Protein AF-R6XDK5-F1 (afdb_monomer_lite)

Secondary structure (DSSP, 8-state):
-HHHHHHHHHHHHHHHHHTTS--HHHHHHHHHHHHHHHHHHHHHHHH-HHHHHHHHHHHHHHHHHHHHHHHHHHHHHHHHHHHHHHHTT--

pLDDT: mean 83.57, std 12.33, range [46.78, 96.88]

Sequence (91 aa):
MFTVILFLFAGIAAGRLLRNRDCGWVSKLTTILIWSLLFLLGVEVGGNRTIISSLPSLGLDALLIAVLSLAGSCLFAWLLWRHLKSEKRRT

Radius of gyration: 21.22 Å; chains: 1; bounding box: 52×39×47 Å

Structure (mmCIF, N/CA/C/O backbone):
data_AF-R6XDK5-F1
#
_entry.id   AF-R6XDK5-F1
#
loop_
_atom_site.group_PDB
_atom_site.id
_atom_site.type_symbol
_atom_site.label_atom_id
_atom_site.label_alt_id
_atom_site.label_comp_id
_atom_site.label_asym_id
_atom_site.label_entity_id
_atom_site.label_seq_id
_atom_site.pdbx_PDB_ins_code
_atom_site.Cartn_x
_atom_site.Cartn_y
_atom_site.Cartn_z
_atom_site.occupancy
_atom_site.B_iso_or_equiv
_atom_site.auth_seq_id
_atom_site.auth_comp_id
_atom_site.auth_asym_id
_atom_site.auth_atom_id
_atom_site.pdbx_PDB_model_num
ATOM 1 N N . MET A 1 1 ? -5.461 -22.049 -1.151 1.00 78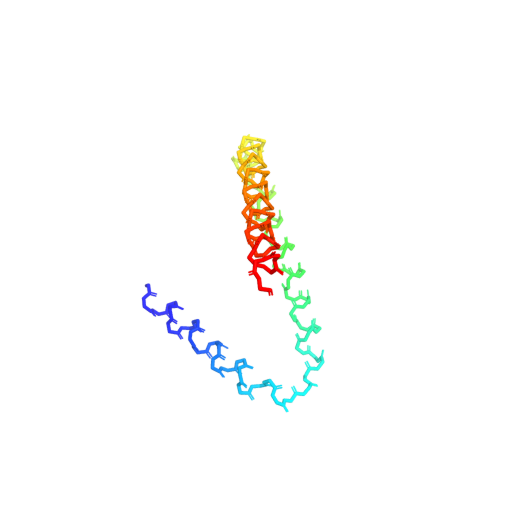.50 1 MET A N 1
ATOM 2 C CA . MET A 1 1 ? -6.540 -21.091 -0.807 1.00 78.50 1 MET A CA 1
ATOM 3 C C . MET A 1 1 ? -6.801 -21.047 0.696 1.00 78.50 1 MET A C 1
ATOM 5 O O . MET A 1 1 ? -6.541 -20.015 1.298 1.00 78.50 1 MET A O 1
ATOM 9 N N . PHE A 1 2 ? -7.193 -22.157 1.334 1.00 89.38 2 PHE A N 1
ATOM 10 C CA . PHE A 1 2 ? -7.406 -22.211 2.793 1.00 89.38 2 PHE A CA 1
ATOM 11 C C . PHE A 1 2 ? -6.191 -21.807 3.637 1.00 89.38 2 PHE A C 1
ATOM 13 O O . PHE A 1 2 ? -6.354 -21.130 4.644 1.00 89.38 2 PHE A O 1
ATOM 20 N N . THR A 1 3 ? -4.974 -22.140 3.206 1.00 91.44 3 THR A N 1
ATOM 21 C CA . THR A 1 3 ? -3.743 -21.750 3.911 1.00 91.44 3 THR A CA 1
ATOM 22 C C . THR A 1 3 ? -3.597 -20.232 4.013 1.00 91.44 3 THR A C 1
ATOM 24 O O . THR A 1 3 ? -3.275 -19.719 5.074 1.00 91.44 3 THR A O 1
ATOM 27 N N . VAL A 1 4 ? -3.913 -19.498 2.941 1.00 91.44 4 VAL A N 1
ATOM 28 C CA . VAL A 1 4 ? -3.858 -18.026 2.926 1.00 91.44 4 VAL A CA 1
ATOM 29 C C . VAL A 1 4 ? -4.895 -17.444 3.886 1.00 91.44 4 VAL A C 1
ATOM 31 O O . VAL A 1 4 ? -4.595 -16.524 4.640 1.00 91.44 4 VAL A O 1
ATOM 34 N N . ILE A 1 5 ? -6.094 -18.033 3.915 1.00 93.62 5 ILE A N 1
ATOM 35 C CA . ILE A 1 5 ? -7.164 -17.643 4.840 1.00 93.62 5 ILE A CA 1
ATOM 36 C C . ILE A 1 5 ? -6.736 -17.891 6.295 1.00 93.62 5 ILE A C 1
ATOM 38 O O . ILE A 1 5 ? -6.890 -17.006 7.133 1.00 93.62 5 ILE A O 1
ATOM 42 N N . LEU A 1 6 ? -6.140 -19.048 6.599 1.00 93.75 6 LEU A N 1
ATOM 43 C CA . LEU A 1 6 ? -5.608 -19.361 7.930 1.00 93.75 6 LEU A CA 1
ATOM 44 C C . LEU A 1 6 ? -4.514 -18.377 8.359 1.00 93.75 6 LEU A C 1
ATOM 46 O O . LEU A 1 6 ? -4.541 -17.903 9.491 1.00 93.75 6 LEU A O 1
ATOM 50 N N . PHE A 1 7 ? -3.598 -18.017 7.457 1.00 91.81 7 PHE A N 1
ATOM 51 C CA . PHE A 1 7 ? -2.578 -16.999 7.723 1.00 91.81 7 PHE A CA 1
ATOM 52 C C . PHE A 1 7 ? -3.185 -15.614 7.987 1.00 91.81 7 PHE A C 1
ATOM 54 O O . PHE A 1 7 ? -2.719 -14.910 8.881 1.00 91.81 7 PHE A O 1
ATOM 61 N N . LEU A 1 8 ? -4.251 -15.236 7.274 1.00 92.12 8 LEU A N 1
ATOM 62 C CA . LEU A 1 8 ? -4.974 -13.985 7.515 1.00 92.12 8 LEU A CA 1
ATOM 63 C C . LEU A 1 8 ? -5.605 -13.969 8.917 1.00 92.12 8 LEU A C 1
ATOM 65 O O . LEU A 1 8 ? -5.420 -13.014 9.673 1.00 92.12 8 LEU A O 1
ATOM 69 N N . PHE A 1 9 ? -6.301 -15.047 9.292 1.00 92.62 9 PHE A N 1
ATOM 70 C CA . PHE A 1 9 ? -6.896 -15.184 10.624 1.00 92.62 9 PHE A CA 1
ATOM 71 C C . PHE A 1 9 ? -5.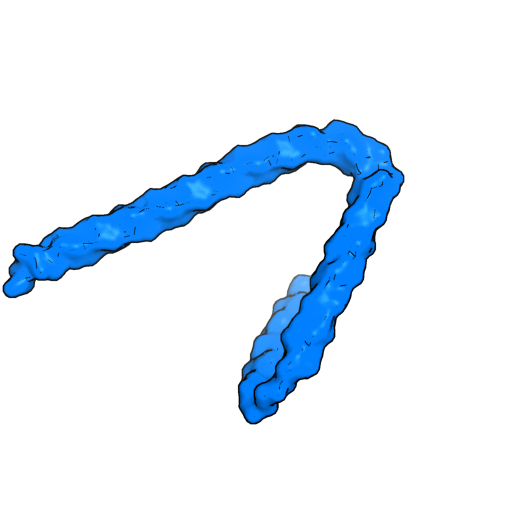840 -15.191 11.731 1.00 92.62 9 PHE A C 1
ATOM 73 O O . PHE A 1 9 ? -6.008 -14.506 12.742 1.00 92.62 9 PHE A O 1
ATOM 80 N N . ALA A 1 10 ? -4.732 -15.904 11.525 1.00 91.81 10 ALA A N 1
ATOM 81 C CA . ALA A 1 10 ? -3.604 -15.911 12.448 1.00 91.81 10 ALA A CA 1
ATOM 82 C C . ALA A 1 10 ? -2.993 -14.508 12.601 1.00 91.81 10 ALA A C 1
ATOM 84 O O . ALA A 1 10 ? -2.715 -14.087 13.722 1.00 91.81 10 ALA A O 1
ATOM 85 N N . GLY A 1 11 ? -2.857 -13.750 11.508 1.00 87.19 11 GLY A N 1
ATOM 86 C CA . GLY A 1 11 ? -2.379 -12.366 11.529 1.00 87.19 11 GLY A CA 1
ATOM 87 C C . GLY A 1 11 ? -3.296 -11.423 12.312 1.00 87.19 11 GLY A C 1
ATOM 88 O O . GLY A 1 11 ? -2.812 -10.616 13.105 1.00 87.19 11 GLY A O 1
ATOM 89 N N . ILE A 1 12 ? -4.618 -11.558 12.163 1.00 87.31 12 ILE A N 1
ATOM 90 C CA . ILE A 1 12 ? -5.603 -10.778 12.934 1.00 87.31 12 ILE A CA 1
ATOM 91 C C . ILE A 1 12 ? -5.535 -11.138 14.423 1.00 87.31 12 ILE A C 1
ATOM 93 O O . ILE A 1 12 ? -5.534 -10.245 15.274 1.00 87.31 12 ILE A O 1
ATOM 97 N N . ALA A 1 13 ? -5.453 -12.430 14.750 1.00 88.75 13 ALA A N 1
ATOM 98 C CA . ALA A 1 13 ? -5.336 -12.899 16.129 1.00 88.75 13 ALA A CA 1
ATOM 99 C C . ALA A 1 13 ? -4.035 -12.405 16.784 1.00 88.75 13 ALA A C 1
ATOM 101 O O . ALA A 1 13 ? -4.071 -11.846 17.882 1.00 88.75 13 ALA A O 1
ATOM 102 N N . ALA A 1 14 ? -2.907 -12.527 16.080 1.00 85.31 14 ALA A N 1
ATOM 103 C CA . ALA A 1 14 ? -1.609 -12.033 16.527 1.00 85.31 14 ALA A CA 1
ATOM 104 C C . ALA A 1 14 ? -1.612 -10.505 16.696 1.00 85.31 14 ALA A C 1
ATOM 106 O O . ALA A 1 14 ? -1.191 -10.001 17.736 1.00 85.31 14 ALA A O 1
ATOM 107 N N . GLY A 1 15 ? -2.160 -9.761 15.729 1.00 82.38 15 GLY A N 1
ATOM 108 C CA . GLY A 1 15 ? -2.289 -8.304 15.803 1.00 82.38 15 GLY A CA 1
ATOM 109 C C . GLY A 1 15 ? -3.168 -7.842 16.967 1.00 82.38 15 GLY A C 1
ATOM 110 O O . GLY A 1 15 ? -2.854 -6.853 17.627 1.00 82.38 15 GLY A O 1
ATOM 111 N N . ARG A 1 16 ? -4.237 -8.584 17.282 1.00 80.94 16 ARG A N 1
ATOM 112 C CA . ARG A 1 16 ? -5.114 -8.288 18.423 1.00 80.94 16 ARG A CA 1
ATOM 113 C C . ARG A 1 16 ? -4.450 -8.594 19.767 1.00 80.94 16 ARG A C 1
ATOM 115 O O . ARG A 1 16 ? -4.655 -7.829 20.706 1.00 80.94 16 ARG A O 1
ATOM 122 N N . LEU A 1 17 ? -3.645 -9.655 19.852 1.00 78.38 17 LEU A N 1
ATOM 123 C CA . LEU A 1 17 ? -2.879 -10.001 21.054 1.00 78.38 17 LEU A CA 1
ATOM 124 C C . LEU A 1 17 ? -1.753 -8.987 21.326 1.00 78.38 17 LEU A C 1
ATOM 126 O O . LEU A 1 17 ? -1.525 -8.612 22.475 1.00 78.38 17 LEU A O 1
ATOM 130 N N . LEU A 1 18 ? -1.091 -8.492 20.274 1.00 70.44 18 LEU A N 1
ATOM 131 C CA . LEU A 1 18 ? -0.026 -7.485 20.377 1.00 70.44 18 LEU A CA 1
ATOM 132 C C . LEU A 1 18 ? -0.545 -6.049 20.569 1.00 70.44 18 LEU A C 1
ATOM 134 O O . LEU A 1 18 ? 0.227 -5.186 20.978 1.00 70.44 18 LEU A O 1
ATOM 138 N N . ARG A 1 19 ? -1.839 -5.783 20.342 1.00 65.94 19 ARG A N 1
ATOM 139 C CA . ARG A 1 19 ? -2.444 -4.441 20.459 1.00 65.94 19 ARG A CA 1
ATOM 140 C C . ARG A 1 19 ? -2.329 -3.820 21.857 1.00 65.94 19 ARG A C 1
ATOM 142 O O . ARG A 1 19 ? -2.389 -2.605 21.977 1.00 65.94 19 ARG A O 1
ATOM 149 N N . ASN A 1 20 ? -2.174 -4.632 22.903 1.00 61.81 20 ASN A N 1
ATOM 150 C CA . ASN A 1 20 ? -2.099 -4.158 24.290 1.00 61.81 20 ASN A CA 1
ATOM 151 C C . ASN A 1 20 ? -0.681 -3.744 24.731 1.00 61.81 20 ASN A C 1
ATOM 153 O O . ASN A 1 20 ? -0.463 -3.405 25.893 1.00 61.81 20 ASN A O 1
ATOM 157 N N . ARG A 1 21 ? 0.304 -3.825 23.833 1.00 61.44 21 ARG A N 1
ATOM 158 C CA . ARG A 1 21 ? 1.643 -3.266 24.018 1.00 61.44 21 ARG A CA 1
ATOM 159 C C . ARG A 1 21 ? 1.739 -2.115 23.022 1.00 61.44 21 ARG A C 1
ATOM 161 O O . ARG A 1 21 ? 1.619 -2.364 21.827 1.00 61.44 21 ARG A O 1
ATOM 168 N N . ASP A 1 22 ? 1.937 -0.882 23.487 1.00 59.22 22 ASP A N 1
ATOM 169 C CA . ASP A 1 22 ? 2.176 0.285 22.625 1.00 59.22 22 ASP A CA 1
ATOM 170 C C . ASP A 1 22 ? 3.518 0.129 21.892 1.00 59.22 22 ASP A C 1
ATOM 172 O O . ASP A 1 22 ? 4.545 0.727 22.216 1.00 59.22 22 ASP A O 1
ATOM 176 N N . CYS A 1 23 ? 3.541 -0.759 20.905 1.00 59.44 23 CYS A N 1
ATOM 177 C CA . CYS A 1 23 ? 4.706 -1.079 20.112 1.00 59.44 23 CYS A CA 1
ATOM 178 C C . CYS A 1 23 ? 4.861 -0.020 19.019 1.00 59.44 23 CYS A C 1
ATOM 180 O O . CYS A 1 23 ? 4.664 -0.300 17.837 1.00 59.44 23 CYS A O 1
ATOM 182 N N . GLY A 1 24 ? 5.279 1.193 19.394 1.00 66.19 24 GLY A N 1
ATOM 183 C CA . GLY A 1 24 ? 5.666 2.241 18.435 1.00 66.19 24 GLY A CA 1
ATOM 184 C C . GLY A 1 24 ? 6.732 1.777 17.426 1.00 66.19 24 GLY A C 1
ATOM 185 O O . GLY A 1 24 ? 6.834 2.307 16.321 1.00 66.19 24 GLY A O 1
ATOM 186 N N . TRP A 1 25 ? 7.474 0.714 17.757 1.00 73.12 25 TRP A N 1
ATOM 187 C CA . TRP A 1 25 ? 8.407 0.039 16.855 1.00 73.12 25 TRP A CA 1
ATOM 188 C C . TRP A 1 25 ? 7.724 -0.672 15.676 1.00 73.12 25 TRP A C 1
ATOM 190 O O . TRP A 1 25 ? 8.260 -0.658 14.570 1.00 73.12 25 TRP A O 1
ATOM 200 N N . VAL A 1 26 ? 6.520 -1.223 15.866 1.00 80.25 26 VAL A N 1
ATOM 201 C CA . VAL A 1 26 ? 5.770 -1.912 14.800 1.00 80.25 26 VAL A CA 1
ATOM 202 C C . VAL A 1 26 ? 5.380 -0.929 13.705 1.00 80.25 26 VAL A C 1
ATOM 204 O O . VAL A 1 26 ? 5.519 -1.254 12.533 1.00 80.25 26 VAL A O 1
ATOM 207 N N . SER A 1 27 ? 4.995 0.299 14.066 1.00 80.00 27 SER A N 1
ATOM 208 C CA . SER A 1 27 ? 4.709 1.355 13.085 1.00 80.00 27 SER A CA 1
ATOM 209 C C . SER A 1 27 ? 5.936 1.717 12.242 1.00 80.00 27 SER A C 1
ATOM 211 O O . SER A 1 27 ? 5.817 2.022 11.053 1.00 80.00 27 SER A O 1
ATOM 213 N N . LYS A 1 28 ? 7.129 1.703 12.846 1.00 85.50 28 LYS A N 1
ATOM 214 C CA . LYS A 1 28 ? 8.378 2.002 12.136 1.00 85.50 28 LYS A CA 1
ATOM 215 C C . LYS A 1 28 ? 8.771 0.840 11.223 1.00 85.50 28 LYS A C 1
ATOM 217 O O . LYS A 1 28 ? 9.159 1.069 10.081 1.00 85.50 28 LYS A O 1
ATOM 222 N N . LEU A 1 29 ? 8.593 -0.393 11.700 1.00 87.38 29 LEU A N 1
ATOM 223 C CA . LEU A 1 29 ? 8.845 -1.608 10.934 1.00 87.38 29 LEU A CA 1
ATOM 224 C C . LEU A 1 29 ? 7.917 -1.721 9.719 1.00 87.38 29 LEU A C 1
ATOM 226 O O . LEU A 1 29 ? 8.404 -1.969 8.621 1.00 87.38 29 LEU A O 1
ATOM 230 N N . THR A 1 30 ? 6.609 -1.492 9.877 1.00 89.06 30 THR A N 1
ATOM 231 C CA . THR A 1 30 ? 5.661 -1.527 8.751 1.00 89.06 30 THR A CA 1
ATOM 232 C C . THR A 1 30 ? 5.976 -0.458 7.716 1.00 89.06 30 THR A C 1
ATOM 234 O O . THR A 1 30 ? 5.947 -0.754 6.529 1.00 89.06 30 THR A O 1
ATOM 237 N N . THR A 1 31 ? 6.349 0.752 8.139 1.00 90.56 31 THR A N 1
ATOM 238 C CA . THR A 1 31 ? 6.757 1.822 7.214 1.00 90.56 31 THR A CA 1
ATOM 239 C C . THR A 1 31 ? 7.978 1.414 6.387 1.00 90.56 31 THR A C 1
ATOM 241 O O . THR A 1 31 ? 7.957 1.545 5.164 1.00 90.56 31 THR A O 1
ATOM 244 N N . ILE A 1 32 ? 9.018 0.867 7.032 1.00 94.31 32 ILE A N 1
ATOM 245 C CA . ILE A 1 32 ? 10.222 0.373 6.341 1.00 94.31 32 ILE A CA 1
ATOM 246 C C . ILE A 1 32 ? 9.862 -0.770 5.384 1.00 94.31 32 ILE A C 1
ATOM 248 O O . ILE A 1 32 ? 10.345 -0.805 4.253 1.00 94.31 32 ILE A O 1
ATOM 252 N N . LEU A 1 33 ? 8.986 -1.680 5.815 1.00 92.62 33 LEU A N 1
ATOM 253 C CA . LEU A 1 33 ? 8.557 -2.822 5.014 1.00 92.62 33 LEU A CA 1
ATOM 254 C C . LEU A 1 33 ? 7.753 -2.385 3.783 1.00 92.62 33 LEU A C 1
ATOM 256 O O . LEU A 1 33 ? 8.002 -2.892 2.696 1.00 92.62 33 LEU A O 1
ATOM 260 N N . ILE A 1 34 ? 6.845 -1.413 3.929 1.00 94.88 34 ILE A N 1
ATOM 261 C CA . ILE A 1 34 ? 6.094 -0.822 2.812 1.00 94.88 34 ILE A CA 1
ATOM 262 C C . ILE A 1 34 ? 7.057 -0.168 1.824 1.00 94.88 34 ILE A C 1
ATOM 264 O O . ILE A 1 34 ? 6.935 -0.398 0.627 1.00 94.88 34 ILE A O 1
ATOM 268 N N . TRP A 1 35 ? 8.034 0.604 2.305 1.00 96.00 35 TRP A N 1
ATOM 269 C CA . TRP A 1 35 ? 9.054 1.211 1.446 1.00 96.00 35 TRP A CA 1
ATOM 270 C C . TRP A 1 35 ? 9.852 0.165 0.667 1.00 96.00 35 TRP A C 1
ATOM 272 O O . TRP A 1 35 ? 10.024 0.295 -0.543 1.00 96.00 35 TRP A O 1
ATOM 282 N N . SER A 1 36 ? 10.303 -0.891 1.346 1.00 96.06 36 SER A N 1
ATOM 283 C CA . SER A 1 36 ? 11.042 -1.985 0.714 1.00 96.06 36 SER A CA 1
ATOM 284 C C . SER A 1 36 ? 10.190 -2.729 -0.314 1.00 96.06 36 SER A C 1
ATOM 286 O O . SER A 1 36 ? 10.665 -2.988 -1.418 1.00 96.06 36 SER A O 1
ATOM 288 N N . LEU A 1 37 ? 8.927 -3.015 0.011 1.00 95.00 37 LEU A N 1
ATOM 289 C CA . LEU A 1 37 ? 8.000 -3.696 -0.887 1.00 95.00 37 LEU A CA 1
ATOM 290 C C . LEU A 1 37 ? 7.667 -2.833 -2.107 1.00 95.00 37 LEU A C 1
ATOM 292 O O . LEU A 1 37 ? 7.646 -3.339 -3.223 1.00 95.00 37 LEU A O 1
ATOM 296 N N . LEU A 1 38 ? 7.457 -1.530 -1.909 1.00 94.12 38 LEU A N 1
ATOM 297 C CA . LEU A 1 38 ? 7.181 -0.583 -2.986 1.00 94.12 38 LEU A CA 1
ATOM 298 C C . LEU A 1 38 ? 8.392 -0.425 -3.912 1.00 94.12 38 LEU A C 1
ATOM 300 O O . LEU A 1 38 ? 8.231 -0.373 -5.129 1.00 94.12 38 LEU A O 1
ATOM 304 N N . PHE A 1 39 ? 9.602 -0.398 -3.347 1.00 95.06 39 PHE A N 1
ATOM 305 C CA . PHE A 1 39 ? 10.837 -0.388 -4.125 1.00 95.06 39 PHE A CA 1
ATOM 306 C C . PHE A 1 39 ? 10.981 -1.664 -4.959 1.00 95.06 39 PHE A C 1
ATOM 308 O O . PHE A 1 39 ? 11.226 -1.588 -6.162 1.00 95.06 39 PHE A O 1
ATOM 315 N N . LEU A 1 40 ? 10.781 -2.829 -4.338 1.00 93.56 40 LEU A N 1
ATOM 316 C CA . LEU A 1 40 ? 10.884 -4.116 -5.019 1.00 93.56 40 LEU A CA 1
ATOM 317 C C . LEU A 1 40 ? 9.845 -4.236 -6.143 1.00 93.56 40 LEU A C 1
ATOM 319 O O . LEU A 1 40 ? 10.196 -4.610 -7.259 1.00 93.56 40 LEU A O 1
ATOM 323 N N . LEU A 1 41 ? 8.605 -3.813 -5.878 1.00 91.44 41 LEU A N 1
ATOM 324 C CA . LEU A 1 41 ? 7.534 -3.743 -6.869 1.00 91.44 41 LEU A CA 1
ATOM 325 C C . LEU A 1 41 ? 7.907 -2.817 -8.036 1.00 91.44 41 LEU A C 1
ATOM 327 O O . LEU A 1 41 ? 7.704 -3.168 -9.194 1.00 91.44 41 LEU A O 1
ATOM 331 N N . GLY A 1 42 ? 8.481 -1.646 -7.748 1.00 88.31 42 GLY A N 1
ATOM 332 C CA . GLY A 1 42 ? 8.933 -0.707 -8.775 1.00 88.31 42 GLY A CA 1
ATOM 333 C C . GLY A 1 42 ? 10.021 -1.290 -9.679 1.00 88.31 42 GLY A C 1
ATOM 334 O O . GLY A 1 42 ? 9.978 -1.091 -10.893 1.00 88.31 42 GLY A O 1
ATOM 335 N N . VAL A 1 43 ? 10.962 -2.049 -9.113 1.00 88.19 43 VAL A N 1
ATOM 336 C CA . VAL A 1 43 ? 12.013 -2.742 -9.876 1.00 88.19 43 VAL A CA 1
ATOM 337 C C . VAL A 1 43 ? 11.431 -3.872 -10.730 1.00 88.19 43 VAL A C 1
ATOM 339 O O . VAL A 1 43 ? 11.767 -3.981 -11.908 1.00 88.19 43 VAL A O 1
ATOM 342 N N . GLU A 1 44 ? 10.537 -4.686 -10.169 1.00 85.12 44 GLU A N 1
ATOM 343 C CA . GLU A 1 44 ? 9.897 -5.807 -10.870 1.00 85.12 44 GLU A CA 1
ATOM 344 C C . GLU A 1 44 ? 9.056 -5.327 -12.064 1.00 85.12 44 GLU A C 1
ATOM 346 O O . GLU A 1 44 ? 9.166 -5.850 -13.176 1.00 85.12 44 GLU A O 1
ATOM 351 N N . VAL A 1 45 ? 8.275 -4.266 -11.859 1.00 82.94 45 VAL A N 1
ATOM 352 C CA . VAL A 1 45 ? 7.437 -3.650 -12.896 1.00 82.94 45 VAL A CA 1
ATOM 353 C C . VAL A 1 45 ? 8.287 -2.888 -13.923 1.00 82.94 45 VAL A C 1
ATOM 355 O O . VAL A 1 45 ? 8.006 -2.952 -15.121 1.00 82.94 45 VAL A O 1
ATOM 358 N N . GLY A 1 46 ? 9.348 -2.202 -13.485 1.00 79.00 46 GLY A N 1
ATOM 359 C CA . GLY A 1 46 ? 10.240 -1.411 -14.340 1.00 79.00 46 GLY A CA 1
ATOM 360 C C . GLY A 1 46 ? 11.217 -2.233 -15.195 1.00 79.00 46 GLY A C 1
ATOM 361 O O . GLY A 1 46 ? 11.682 -1.759 -16.230 1.00 79.00 46 GLY A O 1
ATOM 362 N N . GLY A 1 47 ? 11.527 -3.471 -14.805 1.00 77.00 47 GLY A N 1
ATOM 363 C CA . GLY A 1 47 ? 12.396 -4.365 -15.580 1.00 77.00 47 GLY A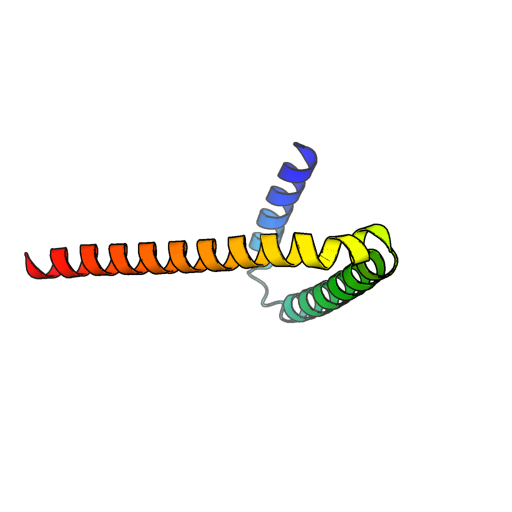 CA 1
ATOM 364 C C . GLY A 1 47 ? 11.701 -5.047 -16.765 1.00 77.00 47 GLY A C 1
ATOM 365 O O . GLY A 1 47 ? 12.372 -5.539 -17.675 1.00 77.00 47 GLY A O 1
ATOM 366 N N . ASN A 1 48 ? 10.364 -5.077 -16.789 1.00 78.00 48 ASN A N 1
ATOM 367 C CA . ASN A 1 48 ? 9.603 -5.843 -17.771 1.00 78.00 48 ASN A CA 1
ATOM 368 C C . ASN A 1 48 ? 9.032 -4.950 -18.887 1.00 78.00 48 ASN A C 1
ATOM 370 O O . ASN A 1 48 ? 8.012 -4.279 -18.719 1.00 78.00 48 ASN A O 1
ATOM 374 N N . ARG A 1 49 ? 9.658 -4.982 -20.074 1.00 70.62 49 ARG A N 1
ATOM 375 C CA . ARG A 1 49 ? 9.234 -4.193 -21.254 1.00 70.62 49 ARG A CA 1
ATOM 376 C C . ARG A 1 49 ? 7.778 -4.462 -21.671 1.00 70.62 49 ARG A C 1
ATOM 378 O O . ARG A 1 49 ? 7.115 -3.559 -22.179 1.00 70.62 49 ARG A O 1
ATOM 385 N N . THR A 1 50 ? 7.259 -5.664 -21.416 1.00 73.12 50 THR A N 1
ATOM 386 C CA . THR A 1 50 ? 5.855 -6.031 -21.682 1.00 73.12 50 THR A CA 1
ATOM 387 C C . THR A 1 50 ? 4.884 -5.312 -20.740 1.00 73.12 50 THR A C 1
ATOM 389 O O . THR A 1 50 ? 3.817 -4.866 -21.161 1.00 73.12 50 THR A O 1
ATOM 392 N N . ILE A 1 51 ? 5.267 -5.131 -19.473 1.00 73.81 51 ILE A N 1
ATOM 393 C CA . ILE A 1 51 ? 4.459 -4.395 -18.494 1.00 73.81 51 ILE A CA 1
A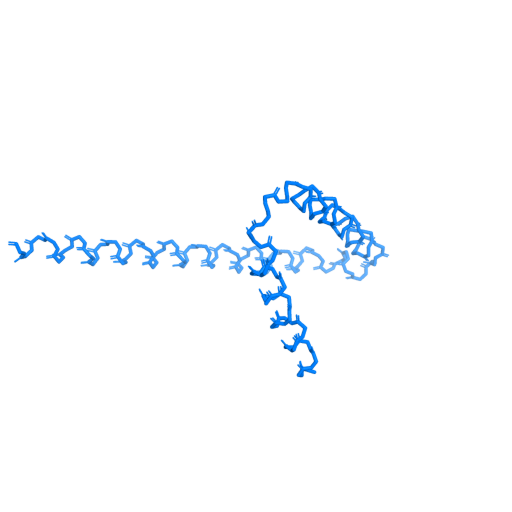TOM 394 C C . ILE A 1 51 ? 4.558 -2.892 -18.764 1.00 73.81 51 ILE A C 1
ATOM 396 O O . ILE A 1 51 ? 3.540 -2.217 -18.735 1.00 73.81 51 ILE A O 1
ATOM 400 N N . ILE A 1 52 ? 5.736 -2.370 -19.128 1.00 72.69 52 ILE A N 1
ATOM 401 C CA . ILE A 1 52 ? 5.933 -0.948 -19.483 1.00 72.69 52 ILE A CA 1
ATOM 402 C C . ILE A 1 52 ? 5.155 -0.522 -20.728 1.00 72.69 52 ILE A C 1
ATOM 404 O O . ILE A 1 52 ? 4.609 0.576 -20.759 1.00 72.69 52 ILE A O 1
ATOM 408 N N . SER A 1 53 ? 5.078 -1.371 -21.748 1.00 73.00 53 SER A N 1
ATOM 409 C CA . SER A 1 53 ? 4.296 -1.067 -22.954 1.00 73.00 53 SER A CA 1
ATOM 410 C C . SER A 1 53 ? 2.786 -1.118 -22.708 1.00 73.00 53 SER A C 1
ATOM 412 O O . SER A 1 53 ? 2.044 -0.377 -23.346 1.00 73.00 53 SER A O 1
ATOM 414 N N . SER A 1 54 ? 2.341 -1.934 -21.749 1.00 73.69 54 SER A N 1
ATOM 415 C CA . SER A 1 54 ? 0.925 -2.071 -21.379 1.00 73.69 54 SER A CA 1
ATOM 416 C C . SER A 1 54 ? 0.513 -1.144 -20.223 1.00 73.69 54 SER A C 1
ATOM 418 O O . SER A 1 54 ? -0.672 -0.894 -20.020 1.00 73.69 54 SER A O 1
ATOM 420 N N . LEU A 1 55 ? 1.471 -0.589 -19.47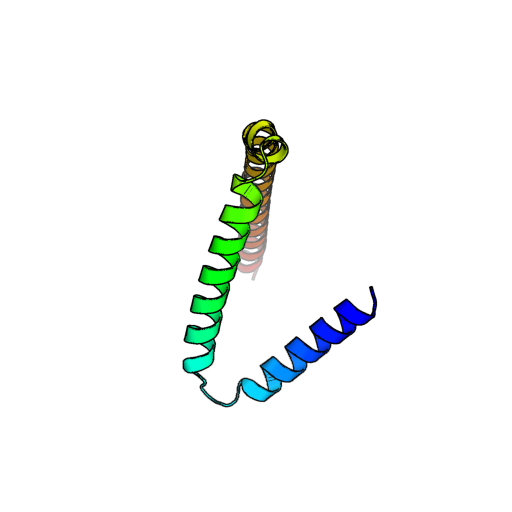9 1.00 77.31 55 LEU A N 1
ATOM 421 C CA . LEU A 1 55 ? 1.282 0.342 -18.360 1.00 77.31 55 LEU A CA 1
ATOM 422 C C . LEU A 1 55 ? 0.416 1.562 -18.715 1.00 77.31 55 LEU A C 1
ATOM 424 O O . LEU A 1 55 ? -0.421 1.918 -17.891 1.00 77.31 55 LEU A O 1
ATOM 428 N N . PRO A 1 56 ? 0.531 2.186 -19.905 1.00 76.88 56 PRO A N 1
ATOM 429 C CA . PRO A 1 56 ? -0.367 3.267 -20.306 1.00 76.88 56 PRO A CA 1
ATOM 430 C C . PRO A 1 56 ? -1.829 2.814 -20.410 1.00 76.88 56 PRO A C 1
ATOM 432 O O . PRO A 1 56 ? -2.716 3.505 -19.915 1.00 76.88 56 PRO A O 1
ATOM 435 N N . SER A 1 57 ? -2.086 1.640 -20.997 1.00 79.94 57 SER A N 1
ATOM 436 C CA . SER A 1 57 ? -3.439 1.075 -21.095 1.00 79.94 57 SER A CA 1
ATOM 437 C C . SER A 1 57 ? -3.981 0.614 -19.739 1.00 79.94 57 SER A C 1
ATOM 439 O O . SER A 1 57 ? -5.064 1.039 -19.350 1.00 79.94 57 SER A O 1
ATOM 441 N N . LEU A 1 58 ? -3.207 -0.162 -18.965 1.00 82.69 58 LEU A N 1
ATOM 442 C CA . LEU A 1 58 ? -3.617 -0.610 -17.627 1.00 82.69 58 LEU A CA 1
ATOM 443 C C . LEU A 1 58 ? -3.776 0.571 -16.661 1.00 82.69 58 LEU A C 1
ATOM 445 O O . LEU A 1 58 ? -4.646 0.550 -15.796 1.00 82.69 58 LEU A O 1
ATOM 449 N N . GLY A 1 59 ? -2.939 1.598 -16.800 1.00 82.56 59 GLY A N 1
ATOM 450 C CA . GLY A 1 59 ? -3.001 2.817 -16.006 1.00 82.56 59 GLY A CA 1
ATOM 451 C C . GLY A 1 59 ? -4.259 3.629 -16.295 1.00 82.56 59 GLY A C 1
ATOM 452 O O . GLY A 1 59 ? -4.891 4.097 -15.352 1.00 82.56 59 GLY A O 1
ATOM 453 N N . LEU A 1 60 ? -4.658 3.759 -17.565 1.00 87.38 60 LEU A N 1
ATOM 454 C CA . LEU A 1 60 ? -5.911 4.422 -17.944 1.00 87.38 60 LEU A CA 1
ATOM 455 C C . LEU A 1 60 ? -7.139 3.661 -17.438 1.00 87.38 60 LEU A C 1
ATOM 457 O O . LEU A 1 60 ? -8.024 4.281 -16.846 1.00 87.38 60 LEU A O 1
ATOM 461 N N . ASP A 1 61 ? -7.166 2.337 -17.597 1.00 88.31 61 ASP A N 1
ATOM 462 C CA . ASP A 1 61 ? -8.257 1.504 -17.080 1.00 88.31 61 ASP A CA 1
ATOM 463 C C . ASP A 1 61 ? -8.350 1.603 -15.554 1.00 88.31 61 ASP A C 1
ATOM 465 O O . ASP A 1 61 ? -9.423 1.857 -15.000 1.00 88.31 61 ASP A O 1
ATOM 469 N N . ALA A 1 62 ? -7.217 1.482 -14.856 1.00 90.69 62 ALA A N 1
ATOM 470 C CA . ALA A 1 62 ? -7.164 1.614 -13.405 1.00 90.69 62 ALA A CA 1
ATOM 471 C C . ALA A 1 62 ? -7.592 3.012 -12.936 1.00 90.69 62 ALA A C 1
ATOM 473 O O . ALA A 1 62 ? -8.315 3.126 -11.946 1.00 90.69 62 ALA A O 1
ATOM 474 N N . LEU A 1 63 ? -7.192 4.072 -13.645 1.00 92.56 63 LEU A N 1
ATOM 475 C CA . LEU A 1 63 ? -7.583 5.446 -13.334 1.00 92.56 63 LEU A CA 1
ATOM 476 C C . LEU A 1 63 ? -9.089 5.646 -13.515 1.00 92.56 63 LEU A C 1
ATOM 478 O O . LEU A 1 63 ? -9.738 6.219 -12.638 1.00 92.56 63 LEU A O 1
ATOM 482 N N . LEU A 1 64 ? -9.660 5.135 -14.607 1.00 95.50 64 LEU A N 1
ATOM 483 C CA . LEU A 1 64 ? -11.097 5.205 -14.847 1.00 95.50 64 LEU A CA 1
ATOM 484 C C . LEU A 1 64 ? -11.870 4.465 -13.747 1.00 95.50 64 LEU A C 1
ATOM 486 O O . LEU A 1 64 ? -12.792 5.031 -13.157 1.00 95.50 64 LEU A O 1
ATOM 490 N N . ILE A 1 65 ? -11.456 3.241 -13.407 1.00 95.31 65 ILE A N 1
ATOM 491 C CA . ILE A 1 65 ? -12.068 2.451 -12.329 1.00 95.31 65 ILE A CA 1
ATOM 492 C C . ILE A 1 65 ? -11.936 3.171 -10.983 1.00 95.31 65 ILE A C 1
ATOM 494 O O . ILE A 1 65 ? -12.906 3.222 -10.225 1.00 95.31 65 ILE A O 1
ATOM 498 N N . ALA A 1 66 ? -10.776 3.757 -10.680 1.00 95.31 66 ALA A N 1
ATOM 499 C CA . ALA A 1 66 ? -10.546 4.489 -9.439 1.00 95.31 66 ALA A CA 1
ATOM 500 C C . ALA A 1 66 ? -11.458 5.719 -9.329 1.00 95.31 66 ALA A C 1
ATOM 502 O O . ALA A 1 66 ? -12.110 5.901 -8.301 1.00 95.31 66 ALA A O 1
ATOM 503 N N . VAL A 1 67 ? -11.563 6.528 -10.387 1.00 96.88 67 VAL A N 1
ATOM 504 C CA . VAL A 1 67 ? -12.428 7.719 -10.410 1.00 96.88 67 VAL A CA 1
ATOM 505 C C . VAL A 1 67 ? -13.896 7.328 -10.269 1.00 96.88 67 VAL A C 1
ATOM 507 O O . VAL A 1 67 ? -14.600 7.912 -9.446 1.00 96.88 67 VAL A O 1
ATOM 510 N N . LEU A 1 68 ? -14.353 6.314 -11.007 1.00 96.44 68 LEU A N 1
ATOM 511 C CA . LEU A 1 68 ? -15.726 5.817 -10.902 1.00 96.44 68 LEU A CA 1
ATOM 512 C C . LEU A 1 68 ? -16.023 5.253 -9.506 1.00 96.44 68 LEU A C 1
ATOM 514 O O . LEU A 1 68 ? -17.083 5.526 -8.947 1.00 96.44 68 LEU A O 1
ATOM 518 N N . SER A 1 69 ? -15.077 4.523 -8.912 1.00 96.00 69 SER A N 1
ATOM 519 C CA . SER A 1 69 ? -15.222 3.949 -7.569 1.00 96.00 69 SER A CA 1
ATOM 520 C C . SER A 1 69 ? -15.257 5.028 -6.484 1.00 96.00 69 SER A C 1
ATOM 522 O O . SER A 1 69 ? -16.097 4.973 -5.584 1.00 96.00 69 SER A O 1
ATOM 524 N N . LEU A 1 70 ? -14.387 6.038 -6.578 1.00 96.88 70 LEU A N 1
ATOM 525 C CA . LEU A 1 70 ? -14.373 7.184 -5.665 1.00 96.88 70 LEU A CA 1
ATOM 526 C C . LEU A 1 70 ? -15.656 8.005 -5.797 1.00 96.88 70 LEU A C 1
ATOM 528 O O . LEU A 1 70 ? -16.288 8.317 -4.788 1.00 96.88 70 LEU A O 1
ATOM 532 N N . ALA A 1 71 ? -16.076 8.306 -7.028 1.00 96.50 71 ALA A N 1
ATOM 533 C CA . ALA A 1 71 ? -17.321 9.015 -7.291 1.00 96.50 71 ALA A CA 1
ATOM 534 C C . ALA A 1 71 ? -18.524 8.239 -6.740 1.00 96.50 71 ALA A C 1
ATOM 536 O O . ALA A 1 71 ? -19.343 8.816 -6.028 1.00 96.50 71 ALA A O 1
ATOM 537 N N . GLY A 1 72 ? -18.595 6.928 -6.986 1.00 94.69 72 GLY A N 1
ATOM 538 C CA . GLY A 1 72 ? -19.636 6.056 -6.445 1.00 94.69 72 GLY A CA 1
ATOM 539 C C . GLY A 1 72 ? -19.673 6.073 -4.916 1.00 94.69 72 GLY A C 1
ATOM 540 O O . GLY A 1 72 ? -20.725 6.330 -4.334 1.00 94.69 72 GLY A O 1
ATOM 541 N N . SER A 1 73 ? -18.527 5.883 -4.258 1.00 95.75 73 SER A N 1
ATOM 542 C CA . SER A 1 73 ? -18.431 5.904 -2.791 1.00 95.75 73 SER A CA 1
ATOM 543 C C . SER A 1 73 ? -18.878 7.250 -2.200 1.00 95.75 73 SER A C 1
ATOM 545 O O . SER A 1 73 ? -19.704 7.288 -1.284 1.00 95.75 73 SER A O 1
ATOM 547 N N . CYS A 1 74 ? -18.427 8.367 -2.781 1.00 95.56 74 CYS A N 1
ATOM 548 C CA . CYS A 1 74 ? -18.836 9.713 -2.374 1.00 95.56 74 CYS A CA 1
ATOM 549 C C . CYS A 1 74 ? -20.336 9.965 -2.593 1.00 95.56 74 CYS A C 1
ATOM 551 O O . CYS A 1 74 ? -20.995 10.536 -1.721 1.00 95.56 74 CYS A O 1
ATOM 553 N N . LEU A 1 75 ? -20.895 9.526 -3.726 1.00 94.94 75 LEU A N 1
ATOM 554 C CA . LEU A 1 75 ? -22.322 9.658 -4.031 1.00 94.94 75 LEU A CA 1
ATOM 555 C C . LEU A 1 75 ? -23.184 8.868 -3.043 1.00 94.94 75 LEU A C 1
ATOM 557 O O . LEU A 1 75 ? -24.165 9.406 -2.529 1.00 94.94 75 LEU A O 1
ATOM 561 N N . PHE A 1 76 ? -22.807 7.628 -2.729 1.00 92.75 76 PHE A N 1
ATOM 562 C CA . PHE A 1 76 ? -23.516 6.816 -1.739 1.00 92.75 76 PHE A CA 1
ATOM 563 C C . PHE A 1 76 ? -23.418 7.408 -0.332 1.00 92.75 76 PHE A C 1
ATOM 565 O O . PHE A 1 76 ? -24.431 7.481 0.365 1.00 92.75 76 PHE A O 1
ATOM 572 N N . ALA A 1 77 ? -22.242 7.893 0.073 1.00 93.44 77 ALA A N 1
ATOM 573 C CA . ALA A 1 77 ? -22.073 8.578 1.354 1.00 93.44 77 ALA A CA 1
ATOM 574 C C . ALA A 1 77 ? -22.952 9.840 1.441 1.00 93.44 77 ALA A C 1
ATOM 576 O O . ALA A 1 77 ? -23.601 10.087 2.461 1.00 93.44 77 ALA A O 1
ATOM 577 N N . TRP A 1 78 ? -23.034 10.612 0.354 1.00 92.94 78 TRP A N 1
ATOM 578 C CA . TRP A 1 78 ? -23.887 11.797 0.273 1.00 92.94 78 TRP A CA 1
ATOM 579 C C . TRP A 1 78 ? -25.381 11.451 0.313 1.00 92.94 78 TRP A C 1
ATOM 581 O O . TRP A 1 78 ? -26.155 12.113 1.010 1.00 92.94 78 TRP A O 1
ATOM 591 N N . LEU A 1 79 ? -25.795 10.392 -0.386 1.00 92.25 79 LEU A N 1
ATOM 592 C CA . LEU A 1 79 ? -27.180 9.921 -0.401 1.00 92.25 79 LEU A CA 1
ATOM 593 C C . LEU A 1 79 ? -27.607 9.412 0.981 1.00 92.25 79 LEU A C 1
ATOM 595 O O . LEU A 1 79 ? -28.681 9.780 1.462 1.00 92.25 79 LEU A O 1
ATOM 599 N N . LEU A 1 80 ? -26.731 8.666 1.662 1.00 91.44 80 LEU A N 1
ATOM 600 C CA . LEU A 1 80 ? -26.935 8.226 3.041 1.00 91.44 80 LEU A CA 1
ATOM 601 C C . LEU A 1 80 ? -27.076 9.420 3.997 1.00 91.44 80 LEU A C 1
ATOM 603 O O . LEU A 1 80 ? -28.015 9.467 4.794 1.00 91.44 80 LEU A O 1
ATOM 607 N N . TRP A 1 81 ? -26.201 10.425 3.876 1.00 90.19 81 TRP A N 1
ATOM 608 C CA . TRP A 1 81 ? -26.280 11.650 4.677 1.00 90.19 81 TRP A CA 1
ATOM 609 C C . TRP A 1 81 ? -27.591 12.412 4.442 1.00 90.19 81 TRP A C 1
ATOM 611 O O . TRP A 1 81 ? -28.217 12.906 5.384 1.00 90.19 81 TRP A O 1
ATOM 621 N N . ARG A 1 82 ? -28.046 12.492 3.188 1.00 86.31 82 ARG A N 1
ATOM 622 C CA . ARG A 1 82 ? -29.305 13.154 2.828 1.00 86.31 82 ARG A CA 1
ATOM 623 C C . ARG A 1 82 ? -30.526 12.397 3.357 1.00 86.31 82 ARG A C 1
ATOM 625 O O . ARG A 1 82 ? -31.438 13.044 3.872 1.00 86.31 82 ARG A O 1
ATOM 632 N N . HIS A 1 83 ? -30.534 11.066 3.274 1.00 84.75 83 HIS A N 1
ATOM 633 C CA . HIS A 1 83 ? -31.597 10.225 3.836 1.00 84.75 83 HIS A CA 1
ATOM 634 C C . HIS A 1 83 ? -31.688 10.390 5.358 1.00 84.75 83 HIS A C 1
ATOM 636 O O . HIS A 1 83 ? -32.768 10.672 5.876 1.00 84.75 83 HIS A O 1
ATOM 642 N N . LEU A 1 84 ? -30.556 10.341 6.063 1.00 85.31 84 LEU A N 1
ATOM 643 C CA . LEU A 1 84 ? -30.524 10.506 7.518 1.00 85.31 84 LEU A CA 1
ATOM 644 C C . LEU A 1 84 ? -30.943 11.924 7.960 1.00 85.31 84 LEU A C 1
ATOM 646 O O . LEU A 1 84 ? -31.670 12.093 8.938 1.00 85.31 84 LEU A O 1
ATOM 650 N N . LYS A 1 85 ? -30.553 12.966 7.210 1.00 76.62 85 LYS A N 1
ATOM 651 C CA . LYS A 1 85 ? -30.968 14.356 7.486 1.00 76.62 85 LYS A CA 1
ATOM 652 C C . LYS A 1 85 ? -32.462 14.599 7.229 1.00 76.62 85 LYS A C 1
ATOM 654 O O . LYS A 1 85 ? -33.046 15.483 7.855 1.00 76.62 85 LYS A O 1
ATOM 659 N N . SER A 1 86 ? -33.073 13.859 6.302 1.00 60.53 86 SER A N 1
ATOM 660 C CA . SER A 1 86 ? -34.517 13.922 6.04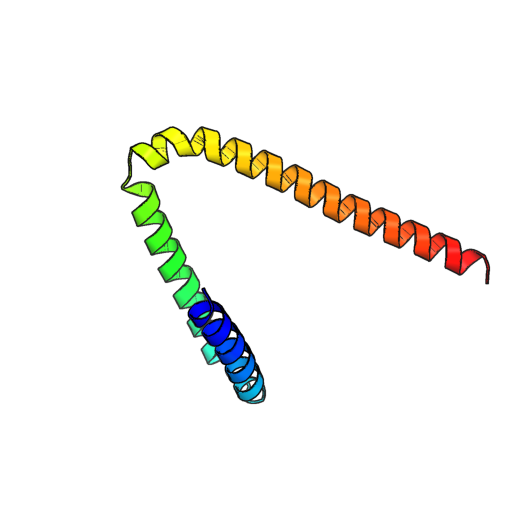6 1.00 60.53 86 SER A CA 1
ATOM 661 C C . SER A 1 86 ? -35.335 13.268 7.162 1.00 60.53 86 SER A C 1
ATOM 663 O O . SER A 1 86 ? -36.465 13.684 7.403 1.00 60.53 86 SER A O 1
ATOM 665 N N . GLU A 1 87 ? -34.778 12.259 7.827 1.00 59.53 87 GLU A N 1
ATOM 666 C CA . GLU A 1 87 ? -35.438 11.497 8.892 1.00 59.53 87 GLU A CA 1
ATOM 667 C C . GLU A 1 87 ? -35.440 12.289 10.212 1.00 59.53 87 GLU A C 1
ATOM 669 O O . GLU A 1 87 ? -36.490 12.486 10.819 1.00 59.53 87 GLU A O 1
ATOM 674 N N . LYS A 1 88 ? -34.324 12.959 10.532 1.00 56.34 88 LYS A N 1
ATOM 675 C CA . LYS A 1 88 ? -34.193 13.852 11.702 1.00 56.34 88 LYS A CA 1
ATOM 676 C C . LYS A 1 88 ? -35.062 15.124 11.663 1.00 56.34 88 LYS A C 1
ATOM 678 O O . LYS A 1 88 ? -35.068 15.889 12.618 1.00 56.34 88 LYS A O 1
ATOM 683 N N . ARG A 1 89 ? -35.757 15.398 10.552 1.00 51.19 89 ARG A N 1
ATOM 684 C CA . ARG A 1 89 ? -36.681 16.542 10.405 1.00 51.19 89 ARG A CA 1
ATOM 685 C C . ARG A 1 89 ? -38.162 16.131 10.533 1.00 51.19 89 ARG A C 1
ATOM 687 O O . ARG A 1 89 ? -39.025 16.990 10.378 1.00 51.19 89 ARG A O 1
ATOM 694 N N . ARG A 1 90 ? -38.450 14.839 10.764 1.00 51.03 90 ARG A N 1
ATOM 695 C CA . ARG A 1 90 ? -39.802 14.289 11.009 1.00 51.03 90 ARG A CA 1
ATOM 696 C C . ARG A 1 90 ? -40.078 13.904 12.469 1.00 51.03 90 ARG A C 1
ATOM 698 O O . ARG A 1 90 ? -41.228 13.602 12.771 1.00 51.03 90 ARG A O 1
ATOM 705 N N . THR A 1 91 ? -39.066 13.908 13.334 1.00 46.78 91 THR A N 1
ATOM 706 C CA . THR A 1 91 ? -39.196 13.812 14.800 1.00 46.78 91 THR A CA 1
ATOM 707 C C . THR A 1 91 ? -39.072 15.191 15.417 1.00 46.78 91 THR A C 1
ATOM 709 O O . THR A 1 91 ? -39.890 15.519 16.296 1.00 46.78 91 THR A O 1
#

Foldseek 3Di:
DVVVVVVVVVVVVVCVVCVVPPPPVVVVVVVVVCVVVVVVVCCVQVVDPVSVVCVVVVVVVVVVVVVVVVVVVVVVVVVVVVVVVVVVVVD